Protein AF-A0A1G6XI11-F1 (afdb_monomer)

Secondary structure (DSSP, 8-state):
-HHHHHHHHHTT-EEEEEEE-TTS-EEEEEEEEEEE-SSEEEEEETTTTEEEEEEGGGEEEEEE--SS-PPP-

Mean predicted aligned error: 3.7 Å

Organism: NCBI:txid426756

Structure (mmCIF, N/CA/C/O backbone):
data_AF-A0A1G6XI11-F1
#
_entry.id   AF-A0A1G6XI11-F1
#
loop_
_atom_site.group_PDB
_atom_site.id
_atom_site.type_symbol
_atom_site.label_atom_id
_atom_site.label_alt_id
_atom_site.label_comp_id
_atom_site.label_asym_id
_atom_site.label_entity_id
_atom_site.label_seq_id
_atom_site.pdbx_PDB_ins_code
_atom_site.Cartn_x
_atom_site.Cartn_y
_atom_site.Cartn_z
_atom_site.occupancy
_atom_site.B_iso_or_equiv
_atom_site.auth_seq_id
_atom_site.auth_comp_id
_atom_site.auth_asym_id
_atom_site.auth_atom_id
_atom_site.pdbx_PDB_model_num
ATOM 1 N N . MET A 1 1 ? -11.484 -8.632 2.119 1.00 84.19 1 MET A N 1
ATOM 2 C CA . MET A 1 1 ? -10.294 -7.742 2.121 1.00 84.19 1 MET A CA 1
ATOM 3 C C . MET A 1 1 ? -9.993 -7.124 3.494 1.00 84.19 1 MET A C 1
ATOM 5 O O . MET A 1 1 ? -8.857 -7.211 3.941 1.00 84.19 1 MET A O 1
ATOM 9 N N . HIS A 1 2 ? -10.971 -6.515 4.184 1.00 91.38 2 HIS A N 1
ATOM 10 C CA . HIS A 1 2 ? -10.737 -5.703 5.394 1.00 91.38 2 HIS A CA 1
ATOM 11 C C . HIS A 1 2 ? -9.943 -6.407 6.516 1.00 91.38 2 HIS A C 1
ATOM 13 O O . HIS A 1 2 ? -8.993 -5.835 7.045 1.00 91.38 2 HIS A O 1
ATOM 19 N N . GLY A 1 3 ? -10.264 -7.667 6.839 1.00 94.25 3 GLY A N 1
ATOM 20 C CA . GLY A 1 3 ? -9.534 -8.432 7.863 1.00 94.25 3 GLY A CA 1
ATOM 21 C C . GLY A 1 3 ? -8.041 -8.613 7.554 1.00 94.25 3 GLY A C 1
ATOM 22 O O . GLY A 1 3 ? -7.207 -8.496 8.448 1.00 94.25 3 GLY A O 1
ATOM 23 N N . LEU A 1 4 ? -7.683 -8.805 6.280 1.00 94.19 4 LEU A N 1
ATOM 24 C CA . LEU A 1 4 ? -6.290 -8.939 5.848 1.00 94.19 4 LEU A CA 1
ATOM 25 C C . LEU A 1 4 ? -5.516 -7.628 6.038 1.00 94.19 4 LEU A C 1
ATOM 27 O O . LEU A 1 4 ? -4.438 -7.630 6.625 1.00 94.19 4 LEU A O 1
ATOM 31 N N . LEU A 1 5 ? -6.099 -6.505 5.608 1.00 95.69 5 LEU A N 1
ATOM 32 C CA . LEU A 1 5 ? -5.525 -5.170 5.807 1.00 95.69 5 LEU A CA 1
ATOM 33 C C . LEU A 1 5 ? -5.360 -4.852 7.299 1.00 95.69 5 LEU A C 1
ATOM 35 O O . LEU A 1 5 ? -4.320 -4.343 7.716 1.00 95.69 5 LEU A O 1
ATOM 39 N N . MET A 1 6 ? -6.354 -5.199 8.120 1.00 96.25 6 MET A N 1
ATOM 40 C CA . MET A 1 6 ? -6.277 -5.021 9.569 1.00 96.25 6 MET A CA 1
ATOM 41 C C . MET A 1 6 ? -5.131 -5.840 10.175 1.00 96.25 6 MET A C 1
ATOM 43 O O . MET A 1 6 ? -4.378 -5.312 10.992 1.00 96.25 6 MET A O 1
ATOM 47 N N . ASN A 1 7 ? -4.962 -7.095 9.755 1.00 95.25 7 ASN A N 1
ATOM 48 C CA . ASN A 1 7 ? -3.884 -7.957 10.235 1.00 95.25 7 ASN A CA 1
ATOM 49 C C . ASN A 1 7 ? -2.501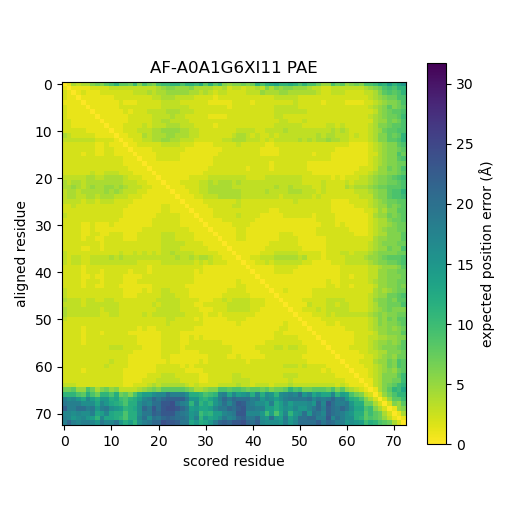 -7.430 9.830 1.00 95.25 7 ASN A C 1
ATOM 51 O O . ASN A 1 7 ? -1.618 -7.358 10.684 1.00 95.25 7 ASN A O 1
ATOM 55 N N . CYS A 1 8 ? -2.323 -6.997 8.576 1.00 94.50 8 CYS A N 1
ATOM 56 C CA . CYS A 1 8 ? -1.080 -6.363 8.123 1.00 94.50 8 CYS A CA 1
ATOM 57 C C . CYS A 1 8 ? -0.748 -5.119 8.958 1.00 94.50 8 CYS A C 1
ATOM 59 O O . CYS A 1 8 ? 0.387 -4.955 9.399 1.00 94.50 8 CYS A O 1
ATOM 61 N N . MET A 1 9 ? -1.744 -4.262 9.207 1.00 94.75 9 MET A N 1
ATOM 62 C CA . MET A 1 9 ? -1.566 -3.031 9.978 1.00 94.75 9 MET A CA 1
ATOM 63 C C . MET A 1 9 ? -1.198 -3.319 11.439 1.00 94.75 9 MET A C 1
ATOM 65 O O . MET A 1 9 ? -0.225 -2.758 11.933 1.00 94.75 9 MET A O 1
ATOM 69 N N . LYS A 1 10 ? -1.925 -4.225 12.113 1.00 95.56 10 LYS A N 1
ATOM 70 C CA . LYS A 1 10 ? -1.659 -4.608 13.513 1.00 95.56 10 LYS A CA 1
ATOM 71 C C . LYS A 1 10 ? -0.276 -5.230 13.705 1.00 95.56 10 LYS A C 1
ATOM 73 O O . LYS A 1 10 ? 0.338 -5.040 14.744 1.00 95.56 10 LYS A O 1
ATOM 78 N N . ARG A 1 11 ? 0.214 -5.971 12.708 1.00 93.56 11 ARG A N 1
ATOM 79 C CA . ARG A 1 11 ? 1.535 -6.619 12.735 1.00 93.56 11 ARG A CA 1
ATOM 80 C C . ARG A 1 11 ? 2.664 -5.721 12.222 1.00 9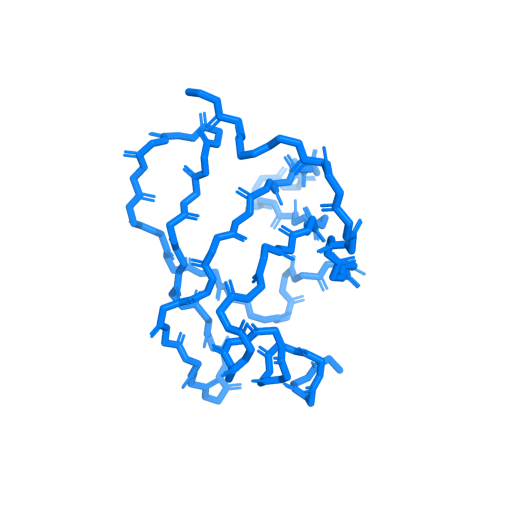3.56 11 ARG A C 1
ATOM 82 O O . ARG A 1 11 ? 3.785 -6.198 12.094 1.00 93.56 11 ARG A O 1
ATOM 89 N N . HIS A 1 12 ? 2.377 -4.462 11.872 1.00 90.44 12 HIS A N 1
ATOM 90 C CA . HIS A 1 12 ? 3.318 -3.549 11.208 1.00 90.44 12 HIS A CA 1
ATOM 91 C C . HIS A 1 12 ? 4.000 -4.163 9.970 1.00 90.44 12 HIS A C 1
ATOM 93 O O . HIS A 1 12 ? 5.124 -3.810 9.611 1.00 90.44 12 HIS A O 1
ATOM 99 N N . GLN A 1 13 ? 3.299 -5.079 9.303 1.00 92.56 13 GLN A N 1
ATOM 100 C CA . GLN A 1 13 ? 3.814 -5.857 8.18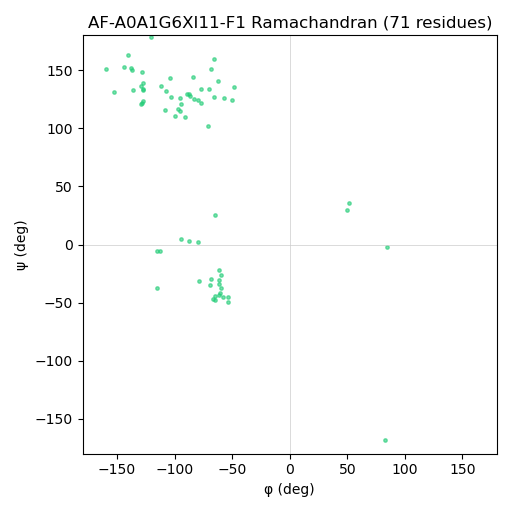9 1.00 92.56 13 GLN A CA 1
ATOM 101 C C . GLN A 1 13 ? 3.676 -5.068 6.884 1.00 92.56 13 GLN A C 1
ATOM 103 O O . GLN A 1 13 ? 2.694 -4.349 6.668 1.00 92.56 13 GLN A O 1
ATOM 108 N N . LEU A 1 14 ? 4.650 -5.223 5.986 1.00 95.50 14 LEU A N 1
ATOM 109 C CA . LEU A 1 14 ? 4.513 -4.730 4.619 1.00 95.50 14 LEU A CA 1
ATOM 110 C C . LEU A 1 14 ? 3.452 -5.535 3.863 1.00 95.50 14 LEU A C 1
ATOM 112 O O . LEU A 1 14 ? 3.243 -6.723 4.115 1.00 95.50 14 LEU A O 1
ATOM 116 N N . ALA A 1 15 ? 2.807 -4.890 2.900 1.00 96.38 15 ALA A N 1
ATOM 117 C CA . ALA A 1 15 ? 1.893 -5.540 1.977 1.00 96.38 15 ALA A CA 1
ATOM 118 C C . ALA A 1 15 ? 2.247 -5.176 0.534 1.00 96.38 15 ALA A C 1
ATOM 120 O O . ALA A 1 15 ? 2.494 -4.010 0.222 1.00 96.38 15 ALA A O 1
ATOM 121 N N . ASP A 1 16 ? 2.238 -6.176 -0.342 1.00 97.00 16 ASP A N 1
ATOM 122 C CA . ASP A 1 16 ? 2.171 -5.966 -1.781 1.00 97.00 16 ASP A CA 1
ATOM 123 C C . ASP A 1 16 ? 0.696 -5.873 -2.181 1.00 97.00 16 ASP A C 1
ATOM 125 O O . ASP A 1 16 ? -0.115 -6.728 -1.826 1.00 97.00 16 ASP A O 1
ATOM 129 N N . MET A 1 17 ? 0.347 -4.831 -2.923 1.00 96.81 17 MET A N 1
ATOM 130 C CA . MET A 1 17 ? -1.019 -4.512 -3.321 1.00 96.81 17 MET A CA 1
ATOM 131 C C . MET A 1 17 ? -1.093 -4.326 -4.834 1.00 96.81 17 MET A C 1
ATOM 133 O O . MET A 1 17 ? -0.285 -3.590 -5.398 1.00 96.81 17 MET A O 1
ATOM 137 N N . ILE A 1 18 ? -2.077 -4.944 -5.485 1.00 98.06 18 ILE A N 1
ATOM 138 C CA . ILE A 1 18 ? -2.442 -4.631 -6.870 1.00 98.06 18 ILE A CA 1
ATOM 139 C C . ILE A 1 18 ? -3.573 -3.606 -6.831 1.00 98.06 18 ILE A C 1
ATOM 141 O O . ILE A 1 18 ? -4.622 -3.857 -6.238 1.00 98.06 18 ILE A O 1
ATOM 145 N N . TYR A 1 19 ? -3.347 -2.441 -7.432 1.00 98.06 19 TYR A N 1
ATOM 146 C CA . TYR A 1 19 ? -4.257 -1.300 -7.370 1.00 98.06 19 TYR A CA 1
ATOM 147 C C . TYR A 1 19 ? -4.585 -0.777 -8.764 1.00 98.06 19 TYR A C 1
ATOM 149 O O . TYR A 1 19 ? -3.660 -0.548 -9.549 1.00 98.06 19 TYR A O 1
ATOM 157 N N . ILE A 1 20 ? -5.871 -0.527 -9.027 1.00 98.12 20 ILE A N 1
ATOM 158 C CA . ILE A 1 20 ? -6.343 0.076 -10.277 1.00 98.12 20 ILE A CA 1
ATOM 159 C C . ILE A 1 20 ? -6.552 1.591 -10.117 1.00 98.12 20 ILE A C 1
ATOM 161 O O . ILE A 1 20 ? -7.374 2.062 -9.325 1.00 98.12 20 ILE A O 1
ATOM 165 N N . GLY A 1 21 ? -5.781 2.381 -10.863 1.00 96.31 21 GLY A N 1
ATOM 166 C CA . GLY A 1 21 ? -5.891 3.836 -10.972 1.00 96.31 21 GLY A CA 1
ATOM 167 C C . GLY A 1 21 ? -7.200 4.258 -11.634 1.00 96.31 21 GLY A C 1
ATOM 168 O O . GLY A 1 21 ? -7.858 3.443 -12.273 1.00 96.31 21 GLY A O 1
ATOM 169 N N . SER A 1 22 ? -7.631 5.505 -11.433 1.00 94.88 22 SER A N 1
ATOM 170 C CA . SER A 1 22 ? -8.879 6.037 -12.016 1.00 94.88 22 SER A CA 1
ATOM 171 C C . SER A 1 22 ? -8.892 6.008 -13.546 1.00 94.88 22 SER A C 1
ATOM 173 O O . SER A 1 22 ? -9.957 5.909 -14.136 1.00 94.88 22 SER A O 1
ATOM 175 N N . ASP A 1 23 ? -7.710 6.046 -14.154 1.00 96.38 23 ASP A N 1
ATOM 176 C CA . ASP A 1 23 ? -7.436 5.887 -15.585 1.00 96.38 23 ASP A CA 1
ATOM 177 C C . ASP A 1 23 ? -7.433 4.420 -16.060 1.00 96.38 23 ASP A C 1
ATOM 179 O O . ASP A 1 23 ? -7.143 4.144 -17.218 1.00 96.38 23 ASP A O 1
ATOM 183 N N . GLY A 1 24 ? -7.709 3.464 -15.169 1.00 96.50 24 GLY A N 1
ATOM 184 C CA . GLY A 1 24 ? -7.636 2.031 -15.456 1.00 96.50 24 GLY A CA 1
ATOM 185 C C . GLY A 1 24 ? -6.234 1.429 -15.317 1.00 96.50 24 GLY A C 1
ATOM 186 O O . GLY A 1 24 ? -6.089 0.215 -15.446 1.00 96.50 24 GLY A O 1
ATOM 187 N N . SER A 1 25 ? -5.203 2.223 -15.000 1.00 97.50 25 SER A N 1
ATOM 188 C CA . SER A 1 25 ? -3.830 1.721 -14.865 1.00 97.50 25 SER A CA 1
ATOM 189 C C . SER A 1 25 ? -3.690 0.758 -13.682 1.00 97.50 25 SER A C 1
ATOM 191 O O . SER A 1 25 ? -4.030 1.080 -12.543 1.00 97.50 25 SER A O 1
ATOM 193 N N . ILE A 1 26 ? -3.155 -0.441 -13.919 1.00 97.94 26 ILE A N 1
ATOM 194 C CA . ILE A 1 26 ? -2.915 -1.424 -12.856 1.00 97.94 26 ILE A CA 1
ATOM 195 C C . ILE A 1 26 ? -1.471 -1.300 -12.375 1.00 97.94 26 ILE A C 1
ATOM 197 O O . ILE A 1 26 ? -0.525 -1.367 -13.153 1.00 97.94 26 ILE A O 1
ATOM 201 N N . THR A 1 27 ? -1.293 -1.132 -11.066 1.00 97.38 27 THR A N 1
ATOM 202 C CA . THR A 1 27 ? 0.025 -0.952 -10.442 1.00 97.38 27 THR A CA 1
ATOM 203 C C . THR A 1 27 ? 0.235 -1.938 -9.302 1.00 97.38 27 THR A C 1
ATOM 205 O O . THR A 1 27 ? -0.662 -2.141 -8.482 1.00 97.38 27 THR A O 1
ATOM 208 N N . LYS A 1 28 ? 1.442 -2.510 -9.202 1.00 97.19 28 LYS A N 1
ATOM 209 C CA . LYS A 1 28 ? 1.900 -3.214 -7.997 1.00 97.19 28 LYS A CA 1
ATOM 210 C C . LYS A 1 28 ? 2.528 -2.206 -7.038 1.00 97.19 28 LYS A C 1
ATOM 212 O O . LYS A 1 28 ? 3.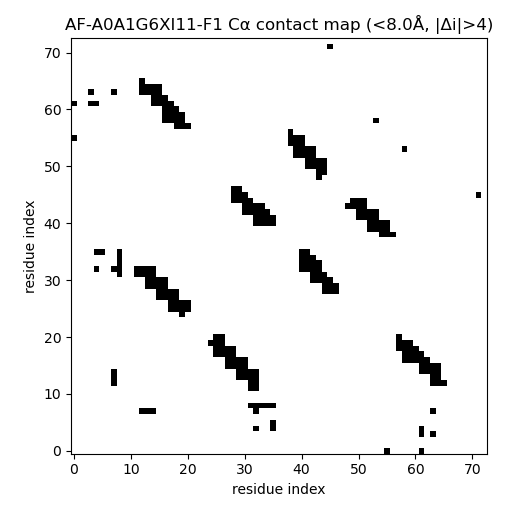409 -1.439 -7.419 1.00 97.19 28 LYS A O 1
ATOM 217 N N . ARG A 1 29 ? 2.078 -2.197 -5.786 1.00 96.00 29 ARG A N 1
ATOM 218 C CA . ARG A 1 29 ? 2.514 -1.251 -4.755 1.00 96.00 29 ARG A CA 1
ATOM 219 C C . ARG A 1 29 ? 2.952 -1.994 -3.509 1.00 96.00 29 ARG A C 1
ATOM 221 O O . ARG A 1 29 ? 2.146 -2.683 -2.896 1.00 96.00 29 ARG A O 1
ATOM 228 N N . ARG A 1 30 ? 4.201 -1.787 -3.098 1.00 96.75 30 ARG A N 1
ATOM 229 C CA .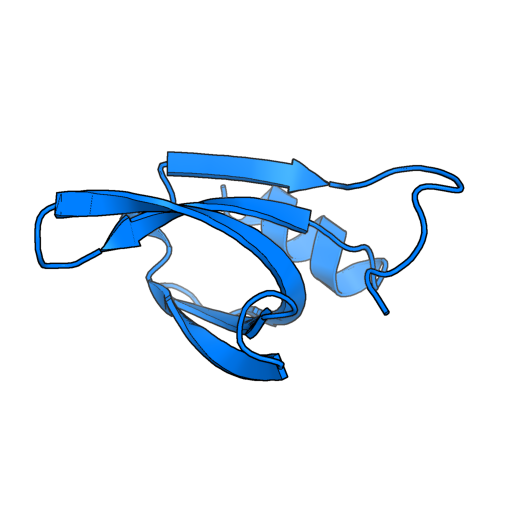 ARG A 1 30 ? 4.658 -2.140 -1.753 1.00 96.75 30 ARG A CA 1
ATOM 230 C C . ARG A 1 30 ? 4.285 -1.021 -0.794 1.00 96.75 30 ARG A C 1
ATOM 232 O O . ARG A 1 30 ? 4.607 0.145 -1.051 1.00 96.75 30 ARG A O 1
ATOM 239 N N . VAL A 1 31 ? 3.576 -1.359 0.277 1.00 97.12 31 VAL A N 1
ATOM 240 C CA . VAL A 1 31 ? 3.040 -0.383 1.228 1.00 97.12 31 VAL A CA 1
ATOM 241 C C . VAL A 1 31 ? 3.215 -0.822 2.679 1.00 97.12 31 VAL A C 1
ATOM 243 O O . VAL A 1 31 ? 3.177 -2.010 2.991 1.00 97.12 31 VAL A O 1
ATOM 246 N N . ARG A 1 32 ? 3.353 0.155 3.580 1.00 96.81 32 ARG A N 1
ATOM 247 C CA . ARG A 1 32 ? 3.194 -0.032 5.031 1.00 96.81 32 ARG A CA 1
ATOM 248 C C . ARG A 1 32 ? 1.901 0.644 5.465 1.00 96.81 32 ARG A C 1
ATOM 250 O O . ARG A 1 32 ? 1.784 1.863 5.332 1.00 96.81 32 ARG A O 1
ATOM 257 N N . LEU A 1 33 ? 0.932 -0.132 5.944 1.00 96.94 33 LEU A N 1
ATOM 258 C CA . LEU A 1 33 ? -0.377 0.395 6.336 1.00 96.94 33 LEU A CA 1
ATOM 259 C C . LEU A 1 33 ? -0.257 1.236 7.611 1.00 96.94 33 LEU A C 1
ATOM 261 O O . LEU A 1 33 ? 0.408 0.834 8.561 1.00 96.94 33 LEU A O 1
ATOM 265 N N . LEU A 1 34 ? -0.889 2.411 7.613 1.00 97.25 34 LEU A N 1
ATOM 266 C CA . LEU A 1 34 ? -0.804 3.391 8.702 1.00 97.25 34 LEU A CA 1
ATOM 267 C C . LEU A 1 34 ? -2.151 3.604 9.394 1.00 97.25 34 LEU A C 1
ATOM 269 O O . LEU A 1 34 ? -2.199 3.821 10.600 1.00 97.25 34 LEU A O 1
ATOM 273 N N . ARG A 1 35 ? -3.247 3.597 8.628 1.00 97.62 35 ARG A N 1
ATOM 274 C CA . ARG A 1 35 ? -4.605 3.767 9.151 1.00 97.62 35 ARG A CA 1
ATOM 275 C C . ARG A 1 35 ? -5.605 3.075 8.238 1.00 97.62 35 ARG A C 1
ATOM 277 O O . ARG A 1 35 ? -5.590 3.313 7.034 1.00 97.62 35 ARG A O 1
ATOM 284 N N . LEU A 1 36 ? -6.493 2.279 8.819 1.00 97.06 36 LEU A N 1
ATOM 285 C CA . LEU A 1 36 ? -7.611 1.642 8.128 1.00 97.06 36 LEU A CA 1
ATOM 286 C C . LEU A 1 36 ? -8.918 2.329 8.543 1.00 97.06 36 LEU A C 1
ATOM 288 O O . LEU A 1 36 ? -9.141 2.572 9.728 1.00 97.06 36 LEU A O 1
ATOM 292 N N . ARG A 1 37 ? -9.750 2.672 7.563 1.00 96.44 37 ARG A N 1
ATOM 293 C CA . ARG A 1 37 ? -11.131 3.145 7.722 1.00 96.44 37 ARG A CA 1
ATOM 294 C C . ARG A 1 37 ? -12.059 2.182 6.976 1.00 96.44 37 ARG A C 1
ATOM 296 O O . ARG A 1 37 ? -11.578 1.260 6.326 1.00 96.44 37 ARG A O 1
ATOM 303 N N . GLN A 1 38 ? -13.364 2.437 7.038 1.00 95.06 38 GLN A N 1
ATOM 304 C CA . GLN A 1 38 ? -14.380 1.602 6.394 1.00 95.06 38 GLN A CA 1
ATOM 305 C C . GLN A 1 38 ? -14.109 1.393 4.893 1.00 95.06 38 GLN A C 1
ATOM 307 O O . GLN A 1 38 ? -14.020 0.251 4.452 1.00 95.06 38 GLN A O 1
ATOM 312 N N . ASP A 1 39 ? -13.854 2.478 4.150 1.00 97.19 39 ASP A N 1
ATOM 313 C CA . ASP A 1 39 ? -13.728 2.417 2.680 1.00 97.19 39 ASP A CA 1
ATOM 314 C C . ASP A 1 39 ? -12.327 2.760 2.162 1.00 97.19 39 ASP A C 1
ATOM 316 O O . ASP A 1 39 ?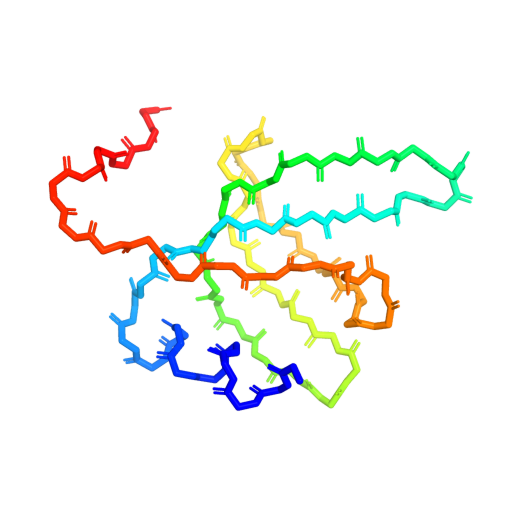 -12.045 2.689 0.963 1.00 97.19 39 ASP A O 1
ATOM 320 N N . THR A 1 40 ? -11.423 3.173 3.052 1.00 98.00 40 THR A N 1
ATOM 321 C CA . THR A 1 40 ? -10.092 3.650 2.669 1.00 98.00 40 THR A CA 1
ATOM 322 C C . THR A 1 40 ? -9.002 3.126 3.586 1.00 98.00 40 THR A C 1
ATOM 324 O O . THR A 1 40 ? -9.208 2.876 4.774 1.00 98.00 40 THR A O 1
ATOM 327 N N . VAL A 1 41 ? -7.799 3.011 3.033 1.00 98.00 41 VAL A N 1
ATOM 328 C CA . VAL A 1 41 ? -6.587 2.705 3.785 1.00 98.00 41 VAL A CA 1
ATOM 329 C C . VAL A 1 41 ? -5.511 3.737 3.472 1.00 98.00 41 VAL A C 1
ATOM 331 O O . VAL A 1 41 ? -5.147 3.957 2.318 1.00 98.00 41 VAL A O 1
ATOM 334 N N . THR A 1 42 ? -4.996 4.394 4.506 1.00 98.25 42 THR A N 1
ATOM 335 C CA . THR A 1 42 ? -3.814 5.249 4.398 1.00 98.25 42 THR A CA 1
ATOM 336 C C . THR A 1 42 ? -2.575 4.403 4.641 1.00 98.25 42 THR A C 1
ATOM 338 O O . THR A 1 42 ? -2.480 3.698 5.648 1.00 98.25 42 THR A O 1
ATOM 341 N N . ALA A 1 43 ? -1.606 4.493 3.739 1.00 98.06 43 ALA A N 1
ATOM 342 C CA . ALA A 1 43 ? -0.367 3.740 3.805 1.00 98.06 43 ALA A CA 1
ATOM 343 C C . ALA A 1 43 ? 0.818 4.570 3.298 1.00 98.06 43 ALA A C 1
ATOM 345 O O . ALA A 1 43 ? 0.657 5.458 2.461 1.00 98.06 43 ALA A O 1
ATOM 346 N N . PHE A 1 44 ? 2.018 4.271 3.787 1.00 97.88 44 PHE A N 1
ATOM 347 C CA . PHE A 1 44 ? 3.242 4.757 3.158 1.00 97.88 44 PHE A CA 1
ATOM 348 C C . PHE A 1 44 ? 3.520 3.908 1.917 1.00 97.88 44 PHE A C 1
ATOM 350 O O . PHE A 1 44 ? 3.615 2.683 2.024 1.00 97.88 44 PHE A O 1
ATOM 357 N N . CYS A 1 45 ? 3.599 4.539 0.747 1.00 97.25 45 CYS A N 1
ATOM 358 C CA . CYS A 1 45 ? 3.819 3.869 -0.528 1.00 97.25 45 CYS A CA 1
ATOM 359 C C . CYS A 1 45 ? 5.288 3.974 -0.919 1.00 97.25 45 CYS A C 1
ATOM 361 O O . CYS A 1 45 ? 5.742 5.046 -1.301 1.00 97.25 45 CYS A O 1
ATOM 363 N N . PHE A 1 46 ? 6.011 2.858 -0.887 1.00 95.06 46 PHE A N 1
ATOM 364 C CA . PHE A 1 46 ? 7.456 2.858 -1.127 1.00 95.06 46 PHE A CA 1
ATOM 365 C C . PHE A 1 46 ? 7.823 3.197 -2.574 1.00 95.06 46 PHE A C 1
ATOM 367 O O . PHE A 1 46 ? 8.833 3.839 -2.809 1.00 95.06 46 PHE A O 1
ATOM 374 N N . LEU A 1 47 ? 6.956 2.872 -3.538 1.00 91.25 47 LEU A N 1
ATOM 375 C CA . LEU A 1 47 ? 7.153 3.261 -4.940 1.00 91.25 47 LEU A CA 1
ATOM 376 C C . LEU A 1 47 ? 7.194 4.788 -5.136 1.00 91.25 47 LEU A C 1
ATOM 378 O O . LEU A 1 47 ? 7.814 5.271 -6.074 1.00 91.25 47 LEU A O 1
ATOM 382 N N . ARG A 1 48 ? 6.481 5.546 -4.296 1.00 94.06 48 ARG A N 1
ATOM 383 C CA . ARG A 1 48 ? 6.376 7.011 -4.401 1.00 94.06 48 ARG A CA 1
ATOM 384 C C . ARG A 1 48 ? 7.050 7.747 -3.241 1.00 94.06 48 ARG A C 1
ATOM 386 O O . ARG A 1 48 ? 7.095 8.966 -3.263 1.00 94.06 48 ARG A O 1
ATOM 393 N N . GLN A 1 49 ? 7.531 7.008 -2.242 1.00 95.88 49 GLN A N 1
ATOM 394 C CA . GLN A 1 49 ? 8.115 7.516 -0.999 1.00 95.88 49 GLN A CA 1
ATOM 395 C C . GLN A 1 49 ? 7.234 8.547 -0.262 1.00 95.88 49 GLN A C 1
ATOM 397 O O . GLN A 1 49 ? 7.722 9.471 0.377 1.00 95.88 49 GLN A O 1
ATO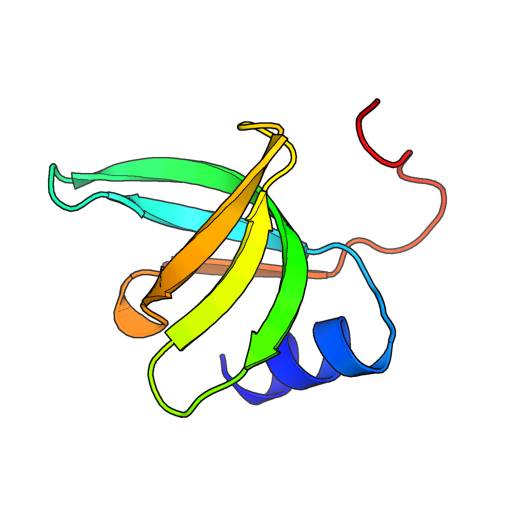M 402 N N . GLU A 1 50 ? 5.910 8.374 -0.310 1.00 97.38 50 GLU A N 1
ATOM 403 C CA . GLU A 1 50 ? 4.944 9.310 0.283 1.00 97.38 50 GLU A CA 1
ATOM 404 C C . GLU A 1 50 ? 3.766 8.591 0.961 1.00 97.38 50 GLU A C 1
ATOM 406 O O . GLU A 1 50 ? 3.488 7.406 0.724 1.00 97.38 50 GLU A O 1
ATOM 411 N N . ARG A 1 51 ? 3.029 9.319 1.810 1.00 98.06 51 ARG A N 1
ATOM 412 C CA . ARG A 1 51 ? 1.776 8.838 2.412 1.00 98.06 51 ARG A CA 1
ATOM 413 C C . ARG A 1 51 ? 0.642 8.984 1.403 1.00 98.06 51 ARG A C 1
ATOM 415 O O . ARG A 1 51 ? 0.349 10.084 0.957 1.00 98.06 51 ARG A O 1
ATOM 422 N N . ARG A 1 52 ? -0.051 7.886 1.103 1.00 97.81 52 ARG A N 1
ATOM 423 C CA . ARG A 1 52 ? -1.204 7.869 0.195 1.00 97.81 52 ARG A CA 1
ATOM 424 C C . ARG A 1 52 ? -2.406 7.198 0.826 1.00 97.81 52 ARG A C 1
ATOM 426 O O . ARG A 1 52 ? -2.266 6.251 1.599 1.00 97.81 52 ARG A O 1
ATOM 433 N N . THR A 1 53 ? -3.586 7.668 0.446 1.00 98.00 53 THR A N 1
ATOM 434 C CA . THR A 1 53 ? -4.859 7.027 0.776 1.00 98.00 53 THR A CA 1
ATOM 435 C C . THR A 1 53 ? -5.370 6.281 -0.447 1.00 98.00 53 THR A C 1
ATOM 437 O O . THR A 1 53 ? -5.467 6.846 -1.534 1.00 98.00 53 THR A O 1
ATOM 440 N N . PHE A 1 54 ? -5.679 5.004 -0.264 1.00 97.62 54 PHE A N 1
ATOM 441 C CA . PHE A 1 54 ? -6.191 4.105 -1.289 1.00 97.62 54 PHE A CA 1
ATOM 442 C C . PHE A 1 54 ? -7.639 3.759 -0.959 1.00 97.62 54 PHE A C 1
ATOM 444 O O . PHE A 1 54 ? -7.950 3.480 0.202 1.00 97.62 54 PHE A O 1
ATOM 451 N N . LYS A 1 55 ? -8.520 3.773 -1.963 1.00 97.88 55 LYS A N 1
ATOM 452 C CA . LYS A 1 55 ? -9.883 3.259 -1.798 1.00 97.88 55 LYS A CA 1
ATOM 453 C C . LYS A 1 55 ? -9.857 1.734 -1.843 1.00 97.88 55 LYS A C 1
ATOM 455 O O . LYS A 1 55 ? -9.172 1.170 -2.694 1.00 97.88 55 LYS A O 1
ATOM 460 N N . ILE A 1 56 ? -10.552 1.080 -0.914 1.00 97.44 56 ILE A N 1
ATOM 461 C CA . ILE A 1 56 ? -10.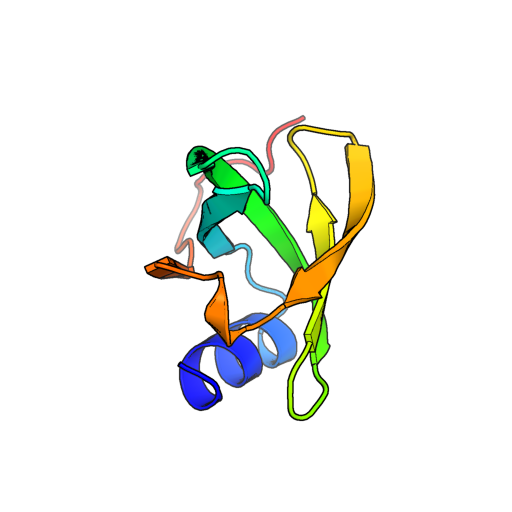495 -0.380 -0.747 1.00 97.44 56 ILE A CA 1
ATOM 462 C C . ILE A 1 56 ? -11.157 -1.106 -1.925 1.00 97.44 56 ILE A C 1
ATOM 464 O O . ILE A 1 56 ? -10.653 -2.140 -2.353 1.00 97.44 56 ILE A O 1
ATOM 468 N N . ASP A 1 57 ? -12.222 -0.539 -2.488 1.00 97.62 57 ASP A N 1
ATOM 469 C CA . ASP A 1 57 ? -12.917 -1.032 -3.689 1.00 97.62 57 ASP A CA 1
ATOM 470 C C . ASP A 1 57 ? -12.030 -1.058 -4.950 1.00 97.62 57 ASP A C 1
ATOM 472 O O . ASP A 1 57 ? -12.284 -1.821 -5.876 1.00 97.62 57 ASP A O 1
ATOM 476 N N . ARG A 1 58 ? -10.951 -0.266 -4.977 1.00 97.94 58 ARG A N 1
ATOM 477 C CA . ARG A 1 58 ? -9.962 -0.225 -6.069 1.00 97.94 58 ARG A CA 1
ATOM 478 C C . ARG A 1 58 ? -8.746 -1.119 -5.829 1.00 97.94 58 ARG A C 1
ATOM 480 O O . ARG A 1 58 ? -7.789 -1.095 -6.610 1.00 97.94 58 ARG A O 1
ATOM 487 N N . ILE A 1 59 ? -8.750 -1.891 -4.746 1.00 97.69 59 ILE A N 1
ATOM 488 C CA . ILE A 1 59 ? -7.703 -2.863 -4.455 1.00 97.69 59 ILE A CA 1
ATOM 489 C C . ILE A 1 59 ? -8.104 -4.206 -5.058 1.00 97.69 59 ILE A C 1
ATOM 491 O O . ILE A 1 59 ? -9.005 -4.876 -4.562 1.00 97.69 59 ILE A O 1
ATOM 495 N N . LEU A 1 60 ? -7.394 -4.620 -6.105 1.00 97.88 60 LEU A N 1
ATOM 496 C CA . LEU A 1 60 ? -7.649 -5.887 -6.792 1.00 97.88 60 LEU A CA 1
ATOM 497 C C . LEU A 1 60 ? -7.073 -7.082 -6.024 1.00 97.88 60 LEU A C 1
ATOM 499 O O . LEU A 1 60 ? -7.614 -8.180 -6.076 1.00 97.88 60 LEU A O 1
ATOM 503 N N . SER A 1 61 ? -5.963 -6.885 -5.308 1.00 97.50 61 SER A N 1
ATOM 504 C CA . SER A 1 61 ? -5.327 -7.934 -4.506 1.00 97.50 61 SER A CA 1
ATOM 505 C C . SER A 1 61 ? -4.418 -7.340 -3.433 1.00 97.50 61 SER A C 1
ATOM 507 O O . SER A 1 61 ? -3.844 -6.265 -3.623 1.00 97.50 61 SER A O 1
ATOM 509 N N . VAL A 1 62 ? -4.270 -8.055 -2.317 1.00 96.75 62 VAL A N 1
ATOM 510 C CA . VAL A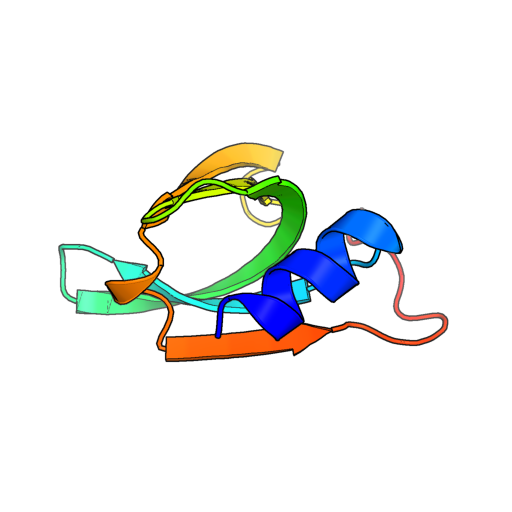 1 62 ? -3.339 -7.742 -1.226 1.00 96.75 62 VAL A CA 1
ATOM 511 C C . VAL A 1 62 ? -2.658 -9.025 -0.785 1.00 96.75 62 VAL A C 1
ATOM 513 O O . VAL A 1 62 ? -3.319 -10.027 -0.522 1.00 96.75 62 VAL A O 1
ATOM 516 N N . ARG A 1 63 ? -1.337 -8.970 -0.637 1.00 95.56 63 ARG A N 1
ATOM 517 C CA . ARG A 1 63 ? -0.523 -10.051 -0.090 1.00 95.56 63 ARG A CA 1
ATOM 518 C C . ARG A 1 63 ? 0.373 -9.499 1.022 1.00 95.56 63 ARG A C 1
ATOM 520 O O . ARG A 1 63 ? 1.174 -8.603 0.744 1.00 95.56 63 ARG A O 1
ATOM 527 N N . PRO A 1 64 ? 0.277 -10.005 2.262 1.00 95.00 64 PRO A N 1
ATOM 528 C CA . PRO A 1 64 ? 1.248 -9.682 3.300 1.00 95.00 64 PRO A CA 1
ATOM 529 C C . PRO A 1 64 ? 2.639 -10.185 2.896 1.00 95.00 64 PRO A C 1
ATOM 531 O O . PRO A 1 64 ? 2.773 -11.263 2.318 1.00 95.00 64 PRO A O 1
ATOM 534 N N . VAL A 1 65 ? 3.673 -9.402 3.184 1.00 93.12 65 VAL A N 1
ATOM 535 C CA . VAL A 1 65 ? 5.067 -9.754 2.885 1.00 93.12 65 VAL A CA 1
ATOM 536 C C . VAL A 1 65 ? 5.688 -10.389 4.126 1.00 93.12 65 VAL A C 1
ATOM 538 O O . VAL A 1 65 ? 5.793 -9.735 5.163 1.00 93.12 65 VAL A O 1
ATOM 541 N N . TYR A 1 66 ? 6.051 -11.668 4.049 1.00 84.25 66 TYR A N 1
ATOM 542 C CA . TYR A 1 66 ? 6.611 -12.448 5.160 1.00 84.25 66 TYR A CA 1
ATOM 543 C C . TYR A 1 66 ? 8.133 -12.633 4.984 1.00 84.25 66 TYR A C 1
ATOM 545 O O . TYR A 1 66 ? 8.590 -12.850 3.867 1.00 84.25 66 TYR A O 1
ATOM 553 N N . GLY A 1 67 ? 8.910 -12.603 6.075 1.00 72.00 67 GLY A N 1
ATOM 554 C CA . GLY A 1 67 ? 10.349 -12.930 6.071 1.00 72.00 67 GLY A CA 1
ATOM 555 C C . GLY A 1 67 ? 11.299 -11.797 5.644 1.00 72.00 67 GLY A C 1
ATOM 556 O O . GLY A 1 67 ? 10.893 -10.641 5.558 1.00 72.00 67 GLY A O 1
ATOM 557 N N . HIS A 1 68 ? 12.575 -12.140 5.393 1.00 60.22 68 HIS A N 1
ATOM 558 C CA . HIS A 1 68 ? 13.702 -11.245 5.034 1.00 60.22 68 HIS A CA 1
ATOM 559 C C . HIS A 1 68 ? 13.560 -10.530 3.673 1.00 60.22 68 HIS A C 1
ATOM 561 O O . HIS A 1 68 ? 14.553 -10.162 3.042 1.00 60.22 68 HIS A O 1
ATOM 567 N N . GLU A 1 69 ? 12.341 -10.328 3.178 1.00 61.38 69 GLU A N 1
ATOM 568 C CA . GLU A 1 69 ? 12.121 -9.527 1.985 1.00 61.38 69 GLU A CA 1
ATOM 569 C C . GLU A 1 69 ? 12.397 -8.064 2.360 1.00 61.38 69 GLU A C 1
ATOM 571 O O . GLU A 1 69 ? 11.615 -7.432 3.075 1.00 61.38 69 GLU A O 1
ATOM 576 N N . LYS A 1 70 ? 13.583 -7.570 1.965 1.00 56.34 70 LYS A N 1
ATOM 577 C CA . LYS A 1 70 ? 14.108 -6.261 2.374 1.00 56.34 70 LYS A CA 1
ATOM 578 C C . LYS A 1 70 ? 13.033 -5.184 2.197 1.00 56.34 70 LYS A C 1
ATOM 580 O O . LYS A 1 70 ? 12.353 -5.136 1.164 1.00 56.34 70 LYS A O 1
ATOM 585 N N . GLN A 1 71 ? 12.895 -4.309 3.200 1.00 57.34 71 GLN A N 1
ATOM 586 C CA . GLN A 1 71 ? 12.223 -3.029 2.989 1.00 57.34 71 GLN A CA 1
ATOM 587 C C . GLN A 1 71 ? 12.866 -2.400 1.746 1.00 57.34 71 GLN A C 1
ATOM 589 O O . GLN A 1 71 ? 14.096 -2.339 1.696 1.00 57.34 71 GLN A O 1
ATOM 594 N N . PRO A 1 72 ? 12.087 -2.044 0.710 1.00 62.59 72 PRO A N 1
ATOM 595 C CA . PRO A 1 72 ? 12.653 -1.328 -0.423 1.00 62.59 72 PRO A CA 1
ATOM 596 C C . PRO A 1 72 ? 13.298 -0.056 0.135 1.00 62.59 72 PRO A C 1
ATOM 598 O O . PRO A 1 72 ? 12.667 0.639 0.939 1.00 62.59 72 PRO A O 1
ATOM 601 N N . GLY A 1 73 ? 14.576 0.123 -0.204 1.00 56.84 73 GLY A N 1
ATOM 602 C CA . GLY A 1 73 ? 15.388 1.261 0.219 1.00 56.84 73 GLY A CA 1
ATOM 603 C C . GLY A 1 73 ? 14.872 2.580 -0.325 1.00 56.84 73 GLY A C 1
ATOM 604 O O . GLY A 1 73 ? 14.103 2.556 -1.315 1.00 56.84 73 GLY A O 1
#

Foldseek 3Di:
DQVVLVVQQVVQFWKWWFFQDPVRDTDTWTWGWDDDDPFWTWTQTPVVRGIDIGGPVRTPDMDTDDDPPDDDD

Sequence (73 aa):
MHGLLMNCMKRHQLADMIYIGSDGSITKRRVRLLRLRQDTVTAFCFLRQERRTFKIDRILSVRPVYGHEKQPG

Nearest PDB structures (foldseek):
  8zra-assembly1_A  TM=7.789E-01  e=6.643E-02  Bacillus amyloliquefaciens
  2lto-assembly1_A  TM=5.640E-01  e=1.223E-01  Homo sapiens
  5yj8-assembly1_A  TM=5.413E-01  e=1.468E-01  Homo sapiens
  5j26-assembly1_A  TM=5.969E-01  e=7.174E-01  Homo sapiens
  4qw2-assembly1_A  TM=5.508E-01  e=4.975E-01  Homo sapiens

Radius of gyration: 11.34 Å; Cα contacts (8 Å, |Δi|>4): 135; chains: 1; bounding box: 30×22×29 Å

pLDDT: mean 92.59, std 10.74, range [56.34, 98.25]

Solvent-accessible surface area (backbone atoms only — not comparable to full-atom values): 4326 Å² total; per-residue (Å²): 111,68,70,59,56,50,51,29,37,77,65,72,31,41,29,42,30,36,35,50,44,98,88,66,50,76,40,82,38,50,30,40,53,75,46,82,56,98,61,36,36,32,23,41,30,64,87,73,74,42,79,44,76,42,54,51,91,41,48,80,43,77,43,77,58,76,77,92,69,70,76,83,127